Protein AF-A0A938FAM9-F1 (afdb_monomer_lite)

pLDDT: mean 87.37, std 10.63, range [46.25, 96.69]

Sequence (116 aa):
MAIDNATVKKFVVPDRFKPVLGASGFYILMMSVFIYFAPSVFLNIGMFTAVFLSLPLYMIMGLALVFVTVSGEIDLSFPSILALTGLIFSLTLKATDFNFWLAFLASLITGVACGL

Radius of gyration: 23.13 Å; chains: 1; bounding box: 42×60×59 Å

Structure (mmCIF, N/CA/C/O backbone):
data_AF-A0A938FAM9-F1
#
_entry.id   AF-A0A938FAM9-F1
#
loop_
_atom_site.group_PDB
_atom_site.id
_atom_site.type_symbol
_atom_site.label_atom_id
_atom_site.label_alt_id
_atom_site.label_comp_id
_atom_site.label_asym_id
_atom_site.label_entity_id
_atom_site.label_seq_id
_atom_site.pdbx_PDB_ins_code
_atom_site.Cartn_x
_atom_site.Cartn_y
_atom_site.Cartn_z
_atom_site.occupancy
_atom_site.B_iso_or_equiv
_atom_site.auth_seq_id
_atom_site.auth_comp_id
_atom_site.auth_asym_id
_atom_site.auth_atom_id
_atom_site.pdbx_PDB_model_num
ATOM 1 N N . MET A 1 1 ? -19.629 -51.473 -39.680 1.00 46.25 1 MET A N 1
ATOM 2 C CA . MET A 1 1 ? -20.040 -50.495 -38.652 1.00 46.25 1 MET A CA 1
ATOM 3 C C . MET A 1 1 ? -18.912 -49.484 -38.528 1.00 46.25 1 MET A C 1
ATOM 5 O O . MET A 1 1 ? -17.898 -49.796 -37.922 1.00 46.25 1 MET A O 1
ATOM 9 N N . ALA A 1 2 ? -19.006 -48.361 -39.244 1.00 47.62 2 ALA A N 1
ATOM 10 C CA . ALA A 1 2 ? -17.985 -47.317 -39.214 1.00 47.62 2 ALA A CA 1
ATOM 11 C C . ALA A 1 2 ? -18.274 -46.406 -38.016 1.00 47.62 2 ALA A C 1
ATOM 13 O O . ALA A 1 2 ? -19.345 -45.813 -37.932 1.00 47.62 2 ALA A O 1
ATOM 14 N N . ILE A 1 3 ? -17.349 -46.377 -37.064 1.00 56.91 3 ILE A N 1
ATOM 15 C CA . ILE A 1 3 ? -17.363 -45.465 -35.922 1.00 56.91 3 ILE A CA 1
ATOM 16 C C . ILE A 1 3 ? -16.989 -44.077 -36.438 1.00 56.91 3 ILE A C 1
ATOM 18 O O . ILE A 1 3 ? -15.834 -43.822 -36.777 1.00 56.91 3 ILE A O 1
ATOM 22 N N . ASP A 1 4 ? -17.999 -43.219 -36.552 1.00 55.22 4 ASP A N 1
ATOM 23 C CA . ASP A 1 4 ? -17.855 -41.804 -36.871 1.00 55.22 4 ASP A CA 1
ATOM 24 C C . ASP A 1 4 ? -17.081 -41.122 -35.734 1.00 55.22 4 ASP A C 1
ATOM 26 O O . ASP A 1 4 ? -17.547 -41.024 -34.595 1.00 55.22 4 ASP A O 1
ATOM 30 N N . ASN A 1 5 ? -15.839 -40.737 -36.023 1.00 59.06 5 ASN A N 1
ATOM 31 C CA . ASN A 1 5 ? -14.987 -40.013 -35.092 1.00 59.06 5 ASN A CA 1
ATOM 32 C C . ASN A 1 5 ? -15.499 -38.574 -35.029 1.00 59.06 5 ASN A C 1
ATOM 34 O O . ASN A 1 5 ? -15.107 -37.733 -35.837 1.00 59.06 5 ASN A O 1
ATOM 38 N N . ALA A 1 6 ? -16.371 -38.296 -34.058 1.00 61.81 6 ALA A N 1
ATOM 39 C CA . ALA A 1 6 ? -16.824 -36.950 -33.745 1.00 61.81 6 ALA A CA 1
ATOM 40 C C . ALA A 1 6 ? -15.605 -36.063 -33.445 1.00 61.81 6 ALA A C 1
ATOM 42 O O . ALA A 1 6 ? -15.036 -36.084 -32.352 1.00 61.81 6 ALA A O 1
ATOM 43 N N . THR A 1 7 ? -15.169 -35.294 -34.442 1.00 61.34 7 THR A N 1
ATOM 44 C CA . THR A 1 7 ? -14.066 -34.349 -34.312 1.00 61.34 7 THR A CA 1
ATOM 45 C C . THR A 1 7 ? -14.477 -33.278 -33.312 1.00 61.34 7 THR A C 1
ATOM 47 O O . THR A 1 7 ? -15.224 -32.357 -33.648 1.00 61.34 7 THR A O 1
ATOM 50 N N . VAL A 1 8 ? -14.005 -33.398 -32.069 1.00 63.97 8 VAL A N 1
ATOM 51 C CA . VAL A 1 8 ? -14.128 -32.345 -31.059 1.00 63.97 8 VAL A CA 1
ATOM 52 C C . VAL A 1 8 ? -13.469 -31.105 -31.649 1.00 63.97 8 VAL A C 1
ATOM 54 O O . VAL A 1 8 ? -12.247 -31.046 -31.793 1.00 63.97 8 VAL A O 1
ATOM 57 N N . LYS A 1 9 ? -14.286 -30.132 -32.061 1.00 58.06 9 LYS A N 1
ATOM 58 C CA . LYS A 1 9 ? -13.830 -28.879 -32.659 1.00 58.06 9 LYS A CA 1
ATOM 59 C C . LYS A 1 9 ? -13.046 -28.124 -31.589 1.00 58.06 9 LYS A C 1
ATOM 61 O O . LYS A 1 9 ? -13.616 -27.411 -30.769 1.00 58.06 9 LYS A O 1
ATOM 66 N N . LYS A 1 10 ? -11.732 -28.353 -31.545 1.00 64.06 10 LYS A N 1
ATOM 67 C CA . LYS A 1 10 ? -10.824 -27.745 -30.576 1.00 64.06 10 LYS A CA 1
ATOM 68 C C . LYS A 1 10 ? -10.852 -26.245 -30.844 1.00 64.06 10 LYS A C 1
ATOM 70 O O . LYS A 1 10 ? -10.338 -25.787 -31.861 1.00 64.06 10 LYS A O 1
ATOM 75 N N . PHE A 1 11 ? -11.527 -25.490 -29.984 1.00 67.38 11 PHE A N 1
ATOM 76 C CA . PHE A 1 11 ? -11.532 -24.037 -30.055 1.00 67.38 11 PHE A CA 1
ATOM 77 C C . PHE A 1 11 ? -10.115 -23.558 -29.726 1.00 67.38 11 PHE A C 1
ATOM 79 O O . PHE A 1 11 ? -9.712 -23.478 -28.567 1.00 67.38 11 PHE A O 1
ATOM 86 N N . VAL A 1 12 ? -9.306 -23.357 -30.765 1.00 72.88 12 VAL A N 1
ATOM 87 C CA . VAL A 1 12 ? -7.927 -22.897 -30.632 1.00 72.88 12 VAL A CA 1
ATOM 88 C C . VAL A 1 12 ? -7.971 -21.383 -30.494 1.00 72.88 12 VAL A C 1
ATOM 90 O O . VAL A 1 12 ? -8.170 -20.657 -31.466 1.00 72.88 12 VAL A O 1
ATOM 93 N N . VAL A 1 13 ? -7.799 -20.910 -29.262 1.00 74.38 13 VAL A N 1
ATOM 94 C CA . VAL A 1 13 ? -7.581 -19.490 -28.986 1.00 74.38 13 VAL A CA 1
ATOM 95 C C . VAL A 1 13 ? -6.273 -19.067 -29.670 1.00 74.38 13 VAL A C 1
ATOM 97 O O . VAL A 1 13 ? -5.247 -19.713 -29.433 1.00 74.38 13 VAL A O 1
ATOM 100 N N . PRO A 1 14 ? -6.268 -18.004 -30.494 1.00 79.25 14 PRO A N 1
ATOM 101 C CA . PRO A 1 14 ? -5.050 -17.518 -31.136 1.00 79.25 14 PRO A CA 1
ATOM 102 C C . PRO A 1 14 ? -3.999 -17.110 -30.094 1.00 79.25 14 PRO A C 1
ATOM 104 O O . PRO A 1 14 ? -4.349 -16.497 -29.086 1.00 79.25 14 PRO A O 1
ATOM 107 N N . ASP A 1 15 ? -2.713 -17.380 -30.345 1.00 79.38 15 ASP A N 1
ATOM 108 C CA . ASP A 1 15 ? -1.628 -17.165 -29.365 1.00 79.38 15 ASP A CA 1
ATOM 109 C C . ASP A 1 15 ? -1.549 -15.735 -28.817 1.00 79.38 15 ASP A C 1
ATOM 111 O O . ASP A 1 15 ? -1.233 -15.538 -27.650 1.00 79.38 15 ASP A O 1
ATOM 115 N N . ARG A 1 16 ? -1.947 -14.739 -29.616 1.00 80.62 16 ARG A N 1
ATOM 116 C CA . ARG A 1 16 ? -2.029 -13.328 -29.201 1.00 80.62 16 ARG A CA 1
ATOM 117 C C . ARG A 1 16 ? -3.057 -13.056 -28.093 1.00 80.62 16 ARG A C 1
ATOM 119 O O . ARG A 1 16 ? -2.890 -12.118 -27.326 1.00 80.62 16 ARG A O 1
ATOM 126 N N . PHE A 1 17 ? -4.128 -13.849 -28.023 1.00 83.44 17 PHE A N 1
ATOM 127 C CA . PHE A 1 17 ? -5.220 -13.655 -27.063 1.00 83.44 17 PHE A CA 1
ATOM 128 C C . PHE A 1 17 ? -5.064 -14.516 -25.814 1.00 83.44 17 PHE A C 1
ATOM 130 O O . PHE A 1 17 ? -5.693 -14.218 -24.803 1.00 83.44 17 PHE A O 1
ATOM 137 N N . LYS A 1 18 ? -4.213 -15.551 -25.845 1.00 84.69 18 LYS A N 1
ATOM 138 C CA . LYS A 1 18 ? -3.971 -16.421 -24.685 1.00 84.69 18 LYS A CA 1
ATOM 139 C C . LYS A 1 18 ? -3.507 -15.643 -23.441 1.00 84.69 18 LYS A C 1
ATOM 141 O O . LYS A 1 18 ? -4.081 -15.891 -22.383 1.00 84.69 18 LYS A O 1
ATOM 146 N N . PRO A 1 19 ? -2.570 -14.671 -23.528 1.00 86.88 19 PRO A N 1
ATOM 147 C CA . PRO A 1 19 ? -2.155 -13.892 -22.362 1.00 86.88 19 PRO A CA 1
ATOM 148 C C . PRO A 1 19 ? -3.277 -12.995 -21.839 1.00 86.88 19 PRO A C 1
ATOM 150 O O . PRO A 1 19 ? -3.485 -12.907 -20.636 1.00 86.88 19 PRO A O 1
ATOM 153 N N . VAL A 1 20 ? -4.038 -12.368 -22.741 1.00 90.19 20 VAL A N 1
ATOM 154 C CA . VAL A 1 20 ? -5.136 -11.457 -22.382 1.00 90.19 20 VAL A CA 1
ATOM 155 C C . VAL A 1 20 ? -6.274 -12.218 -21.704 1.00 90.19 20 VAL A C 1
ATOM 157 O O . VAL A 1 20 ? -6.781 -11.784 -20.673 1.00 90.19 20 VAL A O 1
ATOM 160 N N . LEU A 1 21 ? -6.656 -13.376 -22.245 1.00 90.62 21 LEU A N 1
ATOM 161 C CA . LEU A 1 21 ? -7.688 -14.238 -21.668 1.00 90.62 21 LEU A CA 1
ATOM 162 C C . LEU A 1 21 ? -7.232 -14.874 -20.352 1.00 90.62 21 LEU A C 1
ATOM 164 O O . LEU A 1 21 ? -8.023 -14.968 -19.420 1.00 90.62 21 LEU A O 1
ATOM 168 N N . GLY A 1 22 ? -5.956 -15.250 -20.244 1.00 91.06 22 GLY A N 1
ATOM 169 C CA . GLY A 1 22 ? -5.378 -15.730 -18.990 1.00 91.06 22 GLY A CA 1
ATOM 170 C C . GLY A 1 22 ? -5.390 -14.655 -17.901 1.00 91.06 22 GLY A C 1
ATOM 171 O O . GLY A 1 22 ? -5.894 -14.89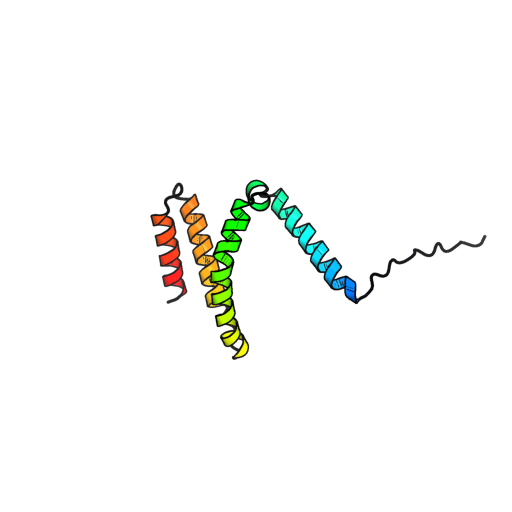3 -16.807 1.00 91.06 22 GLY A O 1
ATOM 172 N N . ALA A 1 23 ? -4.902 -13.452 -18.216 1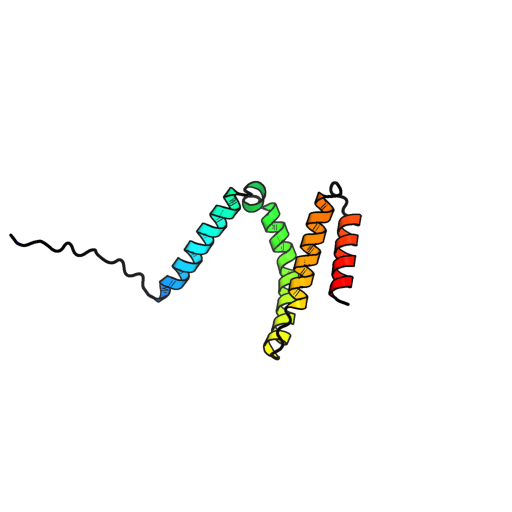.00 93.19 23 ALA A N 1
ATOM 173 C CA . ALA A 1 23 ? -4.853 -12.333 -17.277 1.00 93.19 23 ALA A CA 1
ATOM 174 C C . ALA A 1 23 ? -6.252 -11.856 -16.863 1.00 93.19 23 ALA A C 1
ATOM 176 O O . ALA A 1 23 ? -6.505 -11.651 -15.678 1.00 93.19 23 ALA A O 1
ATOM 177 N N . SER A 1 24 ? -7.180 -11.720 -17.815 1.00 92.94 24 SER A N 1
ATOM 178 C CA . SER A 1 24 ? -8.567 -11.337 -17.515 1.00 92.94 24 SER A CA 1
ATOM 179 C C . SER A 1 24 ? -9.306 -12.414 -16.722 1.00 92.94 24 SER A C 1
ATOM 181 O O . SER A 1 24 ? -9.995 -12.086 -15.760 1.00 92.94 24 SER A O 1
ATOM 183 N N . GLY A 1 25 ? -9.115 -13.695 -17.053 1.00 95.44 25 GLY A N 1
ATOM 184 C CA . GLY A 1 25 ? -9.673 -14.809 -16.286 1.00 95.44 25 GLY A CA 1
ATOM 185 C C . GLY A 1 25 ? -9.164 -14.828 -14.845 1.00 95.44 25 GLY A C 1
ATOM 186 O O . GLY A 1 25 ? -9.959 -14.919 -13.911 1.00 95.44 25 GLY A O 1
ATOM 187 N N . PHE A 1 26 ? -7.852 -14.661 -14.654 1.00 95.19 26 PHE A N 1
ATOM 188 C CA . PHE A 1 26 ? -7.251 -14.543 -13.326 1.00 95.19 26 PHE A CA 1
ATOM 189 C C . PHE A 1 26 ? -7.789 -13.331 -12.556 1.00 95.19 26 PHE A C 1
ATOM 191 O O . PHE A 1 26 ? -8.171 -13.466 -11.395 1.00 95.19 26 PHE A O 1
ATOM 198 N N . TYR A 1 27 ? -7.878 -12.166 -13.204 1.00 93.94 27 TYR A N 1
ATOM 199 C CA . TYR A 1 27 ? -8.425 -10.953 -12.600 1.00 93.94 27 TYR A CA 1
ATOM 200 C C . TYR A 1 27 ? -9.864 -11.154 -12.114 1.00 93.94 27 TYR A C 1
ATOM 202 O O . TYR A 1 27 ? -10.165 -10.839 -10.965 1.00 93.94 27 TYR A O 1
ATOM 210 N N . ILE A 1 28 ? -10.741 -11.717 -12.952 1.00 96.06 28 ILE A N 1
ATOM 211 C CA . ILE A 1 28 ? -12.143 -11.972 -12.591 1.00 96.06 28 ILE A CA 1
ATOM 212 C C . ILE A 1 28 ? -12.222 -12.948 -11.417 1.00 96.06 28 ILE A C 1
ATOM 214 O O . ILE A 1 28 ? -12.981 -12.708 -10.478 1.00 96.06 28 ILE A O 1
ATOM 218 N N . LEU A 1 29 ? -11.430 -14.023 -11.439 1.00 96.19 29 LEU A N 1
ATOM 219 C CA . LEU A 1 29 ? -11.389 -15.007 -10.359 1.00 96.19 29 LEU A CA 1
ATOM 220 C C . LEU A 1 29 ? -10.949 -14.363 -9.038 1.00 96.19 29 LEU A C 1
ATOM 222 O O . LEU A 1 29 ? -11.651 -14.475 -8.035 1.00 96.19 29 LEU A O 1
ATOM 226 N N . MET A 1 30 ? -9.829 -13.641 -9.050 1.00 95.44 30 MET A N 1
ATOM 227 C CA . MET A 1 30 ? -9.297 -12.968 -7.867 1.00 95.44 30 MET A CA 1
ATOM 228 C C . MET A 1 30 ? -10.285 -11.926 -7.323 1.00 95.44 30 MET A C 1
ATOM 230 O O . MET A 1 30 ? -10.569 -11.905 -6.126 1.00 95.44 30 MET A O 1
ATOM 234 N N . MET A 1 31 ? -10.866 -11.105 -8.203 1.00 93.25 31 MET A N 1
ATOM 235 C CA . MET A 1 31 ? -11.842 -10.087 -7.819 1.00 93.25 31 MET A CA 1
ATOM 236 C C . MET A 1 31 ? -13.106 -10.712 -7.219 1.00 93.25 31 MET A C 1
ATOM 238 O O . MET A 1 31 ? -13.608 -10.233 -6.206 1.00 93.25 31 MET A O 1
ATOM 242 N N . SER A 1 32 ? -13.589 -11.819 -7.789 1.00 95.38 32 SER A N 1
ATOM 243 C CA . SER A 1 32 ? -14.759 -12.541 -7.272 1.00 95.38 32 SER A CA 1
ATOM 244 C C . SER A 1 32 ? -14.518 -13.067 -5.857 1.00 95.38 32 SER A C 1
ATOM 246 O O . SER A 1 32 ? -15.373 -12.910 -4.987 1.00 95.38 32 SER A O 1
ATOM 248 N N . VAL A 1 33 ? -13.335 -13.638 -5.602 1.00 96.25 33 VAL A N 1
ATOM 249 C CA . VAL A 1 33 ? -12.940 -14.114 -4.268 1.00 96.25 33 VAL A CA 1
ATOM 250 C C . VAL A 1 33 ? -12.912 -12.957 -3.266 1.00 96.25 33 VAL A C 1
ATOM 252 O O . VAL A 1 33 ? -13.481 -13.062 -2.182 1.00 96.25 33 VAL A O 1
ATOM 255 N N . PHE A 1 34 ? -12.307 -11.826 -3.621 1.00 92.94 34 PHE A N 1
ATOM 256 C CA . PHE A 1 34 ? -12.217 -10.670 -2.728 1.00 92.94 34 PHE A CA 1
ATOM 257 C C . PHE A 1 34 ? -13.563 -9.997 -2.449 1.00 92.94 34 PHE A C 1
ATOM 259 O O . PHE A 1 34 ? -13.843 -9.662 -1.296 1.00 92.94 34 PHE A O 1
ATOM 266 N N . ILE A 1 35 ? -14.425 -9.862 -3.460 1.00 95.25 35 ILE A N 1
ATOM 267 C CA . ILE A 1 35 ? -15.792 -9.356 -3.278 1.00 95.25 35 ILE A CA 1
ATOM 268 C C . ILE A 1 35 ? -16.585 -10.282 -2.350 1.00 95.25 35 ILE A C 1
ATOM 270 O O . ILE A 1 35 ? -17.327 -9.788 -1.505 1.00 95.25 35 ILE A O 1
ATOM 274 N N . TYR A 1 36 ? -16.410 -11.602 -2.461 1.00 96.06 36 TYR A N 1
ATOM 275 C CA . TYR A 1 36 ? -17.090 -12.559 -1.589 1.00 96.06 36 TYR A CA 1
ATOM 276 C C . TYR A 1 36 ? -16.685 -12.402 -0.114 1.00 96.06 36 TYR A C 1
ATOM 278 O O . TYR A 1 36 ? -17.549 -12.378 0.759 1.00 96.06 36 TYR A O 1
ATOM 286 N N . PHE A 1 37 ? -15.388 -12.253 0.179 1.00 94.88 37 PHE A N 1
ATOM 287 C CA . PHE A 1 37 ? -14.904 -12.120 1.560 1.00 94.88 37 PHE A CA 1
ATOM 288 C C . PHE A 1 37 ? -15.102 -10.720 2.164 1.00 94.88 37 PHE A C 1
ATOM 290 O O . PHE A 1 37 ? -15.264 -10.603 3.378 1.00 94.88 37 PHE A O 1
ATOM 297 N N . ALA A 1 38 ? -15.081 -9.656 1.355 1.00 91.75 38 ALA A N 1
ATOM 298 C CA . ALA A 1 38 ? -15.165 -8.274 1.836 1.00 91.75 38 ALA A CA 1
ATOM 299 C C . ALA A 1 38 ? -15.996 -7.369 0.899 1.00 91.75 38 ALA A C 1
ATOM 301 O O . ALA A 1 38 ? -15.470 -6.406 0.325 1.00 91.75 38 ALA A O 1
ATOM 302 N N . PRO A 1 39 ? -17.313 -7.612 0.761 1.00 91.38 39 PRO A N 1
ATOM 303 C CA . PRO A 1 39 ? -18.151 -6.894 -0.202 1.00 91.38 39 PRO A CA 1
ATOM 304 C C . PRO A 1 39 ? -18.249 -5.397 0.107 1.00 91.38 39 PRO A C 1
ATOM 306 O O . PRO A 1 39 ? -18.225 -4.572 -0.802 1.00 91.38 39 PRO A O 1
ATOM 309 N N . SER A 1 40 ? -18.292 -5.025 1.389 1.00 90.12 40 SER A N 1
ATOM 310 C CA . SER A 1 40 ? -18.362 -3.625 1.828 1.00 90.12 40 SER A CA 1
ATOM 311 C C . SER A 1 40 ? -17.105 -2.814 1.507 1.00 90.12 40 SER A C 1
ATOM 313 O O . SER A 1 40 ? -17.165 -1.588 1.525 1.00 90.12 40 SER A O 1
ATOM 315 N N . VAL A 1 41 ? -15.982 -3.474 1.210 1.00 89.56 41 VAL A N 1
ATOM 316 C CA . VAL A 1 41 ? -14.727 -2.827 0.816 1.00 89.56 41 VAL A CA 1
ATOM 317 C C . VAL A 1 41 ? -14.644 -2.728 -0.704 1.00 89.56 41 VAL A C 1
ATOM 319 O O . VAL A 1 41 ? -14.478 -1.635 -1.237 1.00 89.56 41 VAL A O 1
ATOM 322 N N . PHE A 1 42 ? -14.813 -3.851 -1.408 1.00 89.19 42 PHE A N 1
ATOM 323 C CA . PHE A 1 42 ? -14.606 -3.930 -2.859 1.00 89.19 42 PHE A CA 1
ATOM 324 C C . PHE A 1 42 ? -15.778 -3.420 -3.706 1.00 89.19 42 PHE A C 1
ATOM 326 O O . PHE A 1 42 ? -15.593 -3.182 -4.895 1.00 89.19 42 PHE A O 1
ATOM 333 N N . LEU A 1 43 ? -16.972 -3.228 -3.135 1.00 91.00 43 LEU A N 1
ATOM 334 C CA . LEU A 1 43 ? -18.106 -2.594 -3.828 1.00 91.00 43 LEU A CA 1
ATOM 335 C C . LEU A 1 43 ? -18.291 -1.119 -3.443 1.00 91.00 43 LEU A C 1
ATOM 337 O O . LEU A 1 43 ? -19.185 -0.452 -3.962 1.00 91.00 43 LEU A O 1
ATOM 341 N N . ASN A 1 44 ? -17.464 -0.588 -2.539 1.00 92.75 44 ASN A N 1
ATOM 342 C CA . ASN A 1 44 ? -17.583 0.784 -2.067 1.00 92.75 44 ASN A CA 1
ATOM 343 C C . ASN A 1 44 ? -16.708 1.734 -2.895 1.00 92.75 44 ASN A C 1
ATOM 345 O O . ASN A 1 44 ? -15.482 1.652 -2.879 1.00 92.75 44 ASN A O 1
ATOM 349 N N . ILE A 1 45 ? -17.346 2.683 -3.581 1.00 90.75 45 ILE A N 1
ATOM 350 C CA . ILE A 1 45 ? -16.667 3.689 -4.416 1.00 90.75 45 ILE A CA 1
ATOM 351 C C . ILE A 1 45 ? -15.676 4.536 -3.606 1.00 90.75 45 ILE A C 1
ATOM 353 O O . ILE A 1 45 ? -14.593 4.839 -4.099 1.00 90.75 45 ILE A O 1
ATOM 357 N N . GLY A 1 46 ? -15.999 4.862 -2.352 1.00 92.12 46 GLY A N 1
ATOM 358 C CA . GLY A 1 46 ? -15.126 5.641 -1.475 1.00 92.12 46 GLY A CA 1
ATOM 359 C C . GLY A 1 46 ? -13.788 4.955 -1.201 1.00 92.12 46 GLY A C 1
ATOM 360 O O . GLY A 1 46 ? -12.763 5.632 -1.142 1.00 92.12 46 GLY A O 1
ATOM 361 N N . MET A 1 47 ? -13.766 3.619 -1.125 1.00 89.88 47 MET A N 1
ATOM 362 C CA . MET A 1 47 ? -12.518 2.860 -0.989 1.00 89.88 47 MET A CA 1
ATOM 363 C C . MET A 1 47 ? -11.637 3.007 -2.230 1.00 89.88 47 MET A C 1
ATOM 365 O O . MET A 1 47 ? -10.443 3.270 -2.102 1.00 89.88 47 MET A O 1
ATOM 369 N N . PHE A 1 48 ? -12.218 2.915 -3.429 1.00 90.50 48 PHE A N 1
ATOM 370 C CA . PHE A 1 48 ? -11.466 3.147 -4.662 1.00 90.50 48 PHE A CA 1
ATOM 371 C C . PHE A 1 48 ? -10.949 4.580 -4.738 1.00 90.50 48 PHE A C 1
ATOM 373 O O . PHE A 1 48 ? -9.781 4.772 -5.052 1.00 90.50 48 PHE A O 1
ATOM 380 N N . THR A 1 49 ? -11.760 5.585 -4.397 1.00 91.81 49 THR A N 1
ATOM 381 C CA . THR A 1 49 ? -11.312 6.985 -4.373 1.00 91.81 49 THR A CA 1
ATOM 382 C C . THR A 1 49 ? -10.141 7.191 -3.414 1.00 91.81 49 THR A C 1
ATOM 384 O O . THR A 1 49 ? -9.154 7.813 -3.798 1.00 91.81 49 THR A O 1
ATOM 387 N N . ALA A 1 50 ? -10.207 6.638 -2.199 1.00 89.19 50 ALA A N 1
ATOM 388 C CA . ALA A 1 50 ? -9.120 6.734 -1.227 1.00 89.19 50 ALA A CA 1
ATOM 389 C C . ALA A 1 50 ? -7.823 6.086 -1.743 1.00 89.19 50 ALA A C 1
ATOM 391 O O . ALA A 1 50 ? -6.746 6.666 -1.604 1.00 89.19 50 ALA A O 1
ATOM 392 N N . VAL A 1 51 ? -7.927 4.920 -2.390 1.00 88.25 51 VAL A N 1
ATOM 393 C CA . VAL A 1 51 ? -6.783 4.237 -3.011 1.00 88.25 51 VAL A CA 1
ATOM 394 C C . VAL A 1 51 ? -6.229 5.046 -4.185 1.00 88.25 51 VAL A C 1
ATOM 396 O O . VAL A 1 51 ? -5.031 5.297 -4.244 1.00 88.25 51 VAL A O 1
ATOM 399 N N . PHE A 1 52 ? -7.070 5.520 -5.105 1.00 89.62 52 PHE A N 1
ATOM 400 C CA . PHE A 1 52 ? -6.616 6.324 -6.244 1.00 89.62 52 PHE A CA 1
ATOM 401 C C . PHE A 1 52 ? -5.996 7.661 -5.828 1.00 89.62 52 PHE A C 1
ATOM 403 O O . PHE A 1 52 ? -5.158 8.180 -6.560 1.00 89.62 52 PHE A O 1
ATOM 410 N N . LEU A 1 53 ? -6.358 8.200 -4.663 1.00 92.69 53 LEU A N 1
ATOM 411 C CA . LEU A 1 53 ? -5.731 9.398 -4.109 1.00 92.69 53 LEU A CA 1
ATOM 412 C C . LEU A 1 53 ? -4.330 9.116 -3.537 1.00 92.69 53 LEU A C 1
ATOM 414 O O . LEU A 1 53 ? -3.452 9.970 -3.635 1.00 92.69 53 LEU A O 1
ATOM 418 N N . SER A 1 54 ? -4.102 7.934 -2.955 1.00 88.12 54 SER A N 1
ATOM 419 C CA . SER A 1 54 ? -2.803 7.558 -2.378 1.00 88.12 54 SER A CA 1
ATOM 420 C C . SER A 1 54 ? -1.829 6.963 -3.401 1.00 88.12 54 SER A C 1
ATOM 422 O O . SER A 1 54 ? -0.620 7.157 -3.276 1.00 88.12 54 SER A O 1
ATOM 424 N N . LEU A 1 55 ? -2.329 6.308 -4.455 1.00 89.69 55 LEU A N 1
ATOM 425 C CA . LEU A 1 55 ? -1.512 5.695 -5.511 1.00 89.69 55 LEU A CA 1
ATOM 426 C C . LEU A 1 55 ? -0.480 6.641 -6.158 1.00 89.69 55 LEU A C 1
ATOM 428 O O . LEU A 1 55 ? 0.650 6.196 -6.356 1.00 89.69 55 LEU A O 1
ATOM 432 N N . PRO A 1 56 ? -0.782 7.918 -6.471 1.00 90.38 56 PRO A N 1
ATOM 433 C CA . PRO A 1 56 ? 0.202 8.850 -7.017 1.00 90.38 56 PRO A CA 1
ATOM 434 C C . PRO A 1 56 ? 1.460 9.001 -6.160 1.00 90.38 56 PRO A C 1
ATOM 436 O O . PRO A 1 56 ? 2.560 9.033 -6.708 1.00 90.38 56 PRO A O 1
ATOM 439 N N . LEU A 1 57 ? 1.322 9.022 -4.830 1.00 86.62 57 LEU A N 1
ATOM 440 C CA . LEU A 1 57 ? 2.469 9.089 -3.920 1.00 86.62 57 LEU A CA 1
ATOM 441 C C . LEU A 1 57 ? 3.348 7.837 -4.056 1.00 86.62 57 LEU A C 1
ATOM 443 O O . LEU A 1 57 ? 4.567 7.946 -4.184 1.00 86.62 57 LEU A O 1
ATOM 447 N N . TYR A 1 58 ? 2.732 6.655 -4.121 1.00 85.50 58 TYR A N 1
ATOM 448 C CA . TYR A 1 58 ? 3.454 5.394 -4.307 1.00 85.50 58 TYR A CA 1
ATOM 449 C C . TYR A 1 58 ? 4.070 5.258 -5.704 1.00 85.50 58 TYR A C 1
ATOM 451 O O . TYR A 1 58 ? 5.137 4.665 -5.842 1.00 85.50 58 TYR A O 1
ATOM 459 N N . MET A 1 59 ? 3.453 5.834 -6.740 1.00 87.38 59 MET A N 1
ATOM 460 C CA . MET A 1 59 ? 4.020 5.854 -8.093 1.00 87.38 59 MET A CA 1
ATOM 461 C C . MET A 1 59 ? 5.291 6.704 -8.166 1.00 87.38 59 MET A C 1
ATOM 463 O O . MET A 1 59 ? 6.262 6.279 -8.785 1.00 87.38 59 MET A O 1
ATOM 467 N N . ILE A 1 60 ? 5.321 7.864 -7.500 1.00 89.44 60 ILE A N 1
ATOM 468 C CA . ILE A 1 60 ? 6.527 8.705 -7.419 1.00 89.44 60 ILE A CA 1
ATOM 469 C C . ILE A 1 60 ? 7.659 7.949 -6.711 1.00 89.44 60 ILE A C 1
ATOM 471 O O . ILE A 1 60 ? 8.789 7.928 -7.195 1.00 89.44 60 ILE A O 1
ATOM 475 N N . MET A 1 61 ? 7.346 7.270 -5.604 1.00 85.88 61 MET A N 1
ATOM 476 C CA . MET A 1 61 ? 8.294 6.399 -4.901 1.00 85.88 61 MET A CA 1
ATOM 477 C C . MET A 1 61 ? 8.794 5.248 -5.790 1.00 85.88 61 MET A C 1
ATOM 479 O O . MET A 1 61 ? 9.993 4.989 -5.852 1.00 85.88 61 MET A O 1
ATOM 483 N N . GLY A 1 62 ? 7.897 4.586 -6.524 1.00 86.50 62 GLY A N 1
ATOM 484 C CA . GLY A 1 62 ? 8.247 3.508 -7.448 1.00 86.50 62 GLY A CA 1
ATOM 485 C C . GLY A 1 62 ? 9.149 3.965 -8.596 1.00 86.50 62 GLY A C 1
ATOM 486 O O . GLY A 1 62 ? 10.071 3.244 -8.961 1.00 86.50 62 GLY A O 1
ATOM 487 N N . LEU A 1 63 ? 8.944 5.178 -9.125 1.00 89.69 63 LEU A N 1
ATOM 488 C CA . LEU A 1 63 ? 9.820 5.765 -10.146 1.00 89.69 63 LEU A CA 1
ATOM 489 C C . LEU A 1 63 ? 11.261 5.919 -9.646 1.00 89.69 63 LEU A C 1
ATOM 491 O O . LEU A 1 63 ? 12.192 5.645 -10.400 1.00 89.69 63 LEU A O 1
ATOM 495 N N . ALA A 1 64 ? 11.457 6.299 -8.381 1.00 85.56 64 ALA A N 1
ATOM 496 C CA . ALA A 1 64 ? 12.792 6.365 -7.790 1.00 85.56 64 ALA A CA 1
ATOM 497 C C . ALA A 1 64 ? 13.458 4.975 -7.719 1.00 85.56 64 ALA A C 1
ATOM 499 O O . ALA A 1 64 ? 14.634 4.841 -8.058 1.00 85.56 64 ALA A O 1
ATOM 500 N N . LEU A 1 65 ? 12.696 3.928 -7.374 1.00 86.44 65 LEU A N 1
ATOM 501 C CA . LEU A 1 65 ? 13.194 2.546 -7.316 1.00 86.44 65 LEU A CA 1
ATOM 502 C C . LEU A 1 65 ? 13.617 1.984 -8.679 1.00 86.44 65 LEU A C 1
ATOM 504 O O . LEU A 1 65 ? 14.445 1.074 -8.728 1.00 86.44 65 LEU A O 1
ATOM 508 N N . VAL A 1 66 ? 13.091 2.512 -9.791 1.00 88.19 66 VAL A N 1
ATOM 509 C CA . VAL A 1 66 ? 13.515 2.086 -11.135 1.00 88.19 66 VAL A CA 1
ATOM 510 C C . VAL A 1 66 ? 15.003 2.362 -11.340 1.00 88.19 66 VAL A C 1
ATOM 512 O O . VAL A 1 66 ? 15.699 1.499 -11.862 1.00 88.19 66 VAL A O 1
ATOM 515 N N . PHE A 1 67 ? 15.515 3.514 -10.897 1.00 86.06 67 PHE A N 1
ATOM 516 C CA . PHE A 1 67 ? 16.938 3.839 -11.044 1.00 86.06 67 PHE A CA 1
ATOM 517 C C . PHE A 1 67 ? 17.835 2.893 -10.243 1.00 86.06 67 PHE A C 1
ATOM 519 O O . PHE A 1 67 ? 18.859 2.459 -10.763 1.00 86.06 67 PHE A O 1
ATOM 526 N N . VAL A 1 68 ? 17.410 2.529 -9.030 1.00 86.31 68 VAL A N 1
ATOM 527 C CA . VAL A 1 68 ? 18.105 1.552 -8.175 1.00 86.31 68 VAL A CA 1
ATOM 528 C C . VAL A 1 68 ? 18.083 0.165 -8.824 1.00 86.31 68 VAL A C 1
ATOM 530 O O . VAL A 1 68 ? 19.109 -0.483 -8.982 1.00 86.31 68 VAL A O 1
ATOM 533 N N . THR A 1 69 ? 16.928 -0.256 -9.340 1.00 86.81 69 THR A N 1
ATOM 534 C CA . THR A 1 69 ? 16.804 -1.558 -10.014 1.00 86.81 69 THR A CA 1
ATOM 535 C C . THR A 1 69 ? 17.649 -1.621 -11.293 1.00 86.81 69 THR A C 1
ATOM 537 O O . THR A 1 69 ? 18.259 -2.646 -11.595 1.00 86.81 69 THR A O 1
ATOM 540 N N . VAL A 1 70 ? 17.719 -0.521 -12.051 1.00 88.12 70 VAL A N 1
ATOM 541 C CA . VAL A 1 70 ? 18.517 -0.421 -13.284 1.00 88.12 70 VAL A CA 1
ATOM 542 C C . VAL A 1 70 ? 20.021 -0.359 -12.997 1.00 88.12 70 VAL A C 1
ATOM 544 O O . VAL A 1 70 ? 20.794 -0.846 -13.821 1.00 88.12 70 VAL A O 1
ATOM 547 N N . SER A 1 71 ? 20.460 0.155 -11.841 1.00 87.19 71 SER A N 1
ATOM 548 C CA . SER A 1 71 ? 21.874 0.089 -11.431 1.00 87.19 71 SER A CA 1
ATOM 549 C C . SER A 1 71 ? 22.334 -1.328 -11.059 1.00 87.19 71 SER A C 1
ATOM 551 O O . SER A 1 71 ? 23.515 -1.533 -10.786 1.00 87.19 71 SER A O 1
ATOM 553 N N . GLY A 1 72 ? 21.436 -2.319 -11.106 1.00 86.25 72 GLY A N 1
ATOM 554 C CA . GLY A 1 72 ? 21.709 -3.708 -10.736 1.00 86.25 72 GLY A CA 1
ATOM 555 C C . GLY A 1 72 ? 21.519 -3.983 -9.245 1.00 86.25 72 GLY A C 1
ATOM 556 O O . GLY A 1 72 ? 21.764 -5.103 -8.799 1.00 86.25 72 GLY A O 1
ATOM 557 N N . GLU A 1 73 ? 21.057 -2.992 -8.481 1.00 86.62 73 GLU A N 1
ATOM 558 C CA . GLU A 1 73 ? 20.747 -3.127 -7.063 1.00 86.62 73 GLU A CA 1
ATOM 559 C C . GLU A 1 73 ? 19.252 -3.420 -6.888 1.00 86.62 73 GLU A C 1
ATOM 561 O O . GLU A 1 73 ? 18.386 -2.682 -7.348 1.00 86.62 73 GLU A O 1
ATOM 566 N N . ILE A 1 74 ? 18.908 -4.520 -6.221 1.00 82.44 74 ILE A N 1
ATOM 567 C CA . ILE A 1 74 ? 17.507 -4.837 -5.920 1.00 82.44 74 ILE A CA 1
ATOM 568 C C . ILE A 1 74 ? 17.204 -4.334 -4.507 1.00 82.44 74 ILE A C 1
ATOM 570 O O . ILE A 1 74 ? 17.428 -5.047 -3.529 1.00 82.44 74 ILE A O 1
ATOM 574 N N . ASP A 1 75 ? 16.682 -3.111 -4.392 1.00 83.81 75 ASP A N 1
ATOM 575 C CA . ASP A 1 75 ? 16.199 -2.586 -3.111 1.00 83.81 75 ASP A CA 1
ATOM 576 C C . ASP A 1 75 ? 14.765 -3.063 -2.825 1.00 83.81 75 ASP A C 1
ATOM 578 O O . ASP A 1 75 ? 13.764 -2.448 -3.201 1.00 83.81 75 ASP A O 1
ATOM 582 N N . LEU A 1 76 ? 14.676 -4.208 -2.146 1.00 83.31 76 LEU A N 1
ATOM 583 C CA . LEU A 1 76 ? 13.429 -4.750 -1.595 1.00 83.31 76 LEU A CA 1
ATOM 584 C C . LEU A 1 76 ? 13.093 -4.176 -0.209 1.00 83.31 76 LEU A C 1
ATOM 586 O O . LEU A 1 76 ? 11.981 -4.377 0.289 1.00 83.31 76 LEU A O 1
ATOM 590 N N . SER A 1 77 ? 14.027 -3.470 0.432 1.00 86.69 77 SER A N 1
ATOM 591 C CA . SER A 1 77 ? 13.856 -2.974 1.798 1.00 86.69 77 SER A CA 1
ATOM 592 C C . SER A 1 77 ? 12.851 -1.823 1.836 1.00 86.69 77 SER A C 1
ATOM 594 O O . SER A 1 77 ? 11.901 -1.843 2.614 1.00 86.69 77 SER A O 1
ATOM 596 N N . PHE A 1 78 ? 12.949 -0.887 0.898 1.00 84.31 78 PHE A N 1
ATOM 597 C CA . PHE A 1 78 ? 12.087 0.285 0.857 1.00 84.31 78 PHE A CA 1
ATOM 598 C C . PHE A 1 78 ? 10.581 -0.023 0.688 1.00 84.31 78 PHE A C 1
ATOM 600 O O . PHE A 1 78 ? 9.785 0.409 1.532 1.00 84.31 78 PHE A O 1
ATOM 607 N N . PRO A 1 79 ? 10.134 -0.800 -0.325 1.00 86.12 79 PRO A N 1
ATOM 608 C CA . PRO A 1 79 ? 8.717 -1.147 -0.449 1.00 86.12 79 PRO A CA 1
ATOM 609 C C . PRO A 1 79 ? 8.222 -2.056 0.688 1.00 86.12 79 PRO A C 1
ATOM 611 O O . PRO A 1 79 ? 7.044 -1.994 1.047 1.00 86.12 79 PRO A O 1
ATOM 614 N N . SER A 1 80 ? 9.097 -2.878 1.282 1.00 90.06 80 SER A N 1
ATOM 615 C CA . SER A 1 80 ? 8.703 -3.766 2.382 1.00 90.06 80 SER A CA 1
ATOM 616 C C . SER A 1 80 ? 8.472 -3.010 3.696 1.00 90.06 80 SER A C 1
ATOM 618 O O . SER A 1 80 ? 7.476 -3.278 4.370 1.00 90.06 80 SER A O 1
ATOM 620 N N . ILE A 1 81 ? 9.296 -2.005 4.022 1.00 93.06 81 ILE A N 1
ATOM 621 C CA . ILE A 1 81 ? 9.099 -1.140 5.199 1.00 93.06 81 ILE A CA 1
ATOM 622 C C . ILE A 1 81 ? 7.804 -0.330 5.066 1.00 93.06 81 ILE A C 1
ATOM 624 O O . ILE A 1 81 ? 7.028 -0.238 6.022 1.00 93.06 81 ILE A O 1
ATOM 628 N N . LEU A 1 82 ? 7.508 0.213 3.880 1.00 90.00 82 LEU A N 1
ATOM 629 C CA . LEU A 1 82 ? 6.246 0.923 3.644 1.00 90.00 82 LEU A CA 1
ATOM 630 C C . LEU A 1 82 ? 5.027 0.007 3.866 1.00 90.00 82 LEU A C 1
ATOM 632 O O . LEU A 1 82 ? 4.077 0.386 4.553 1.00 90.00 82 LEU A O 1
ATOM 636 N N . ALA A 1 83 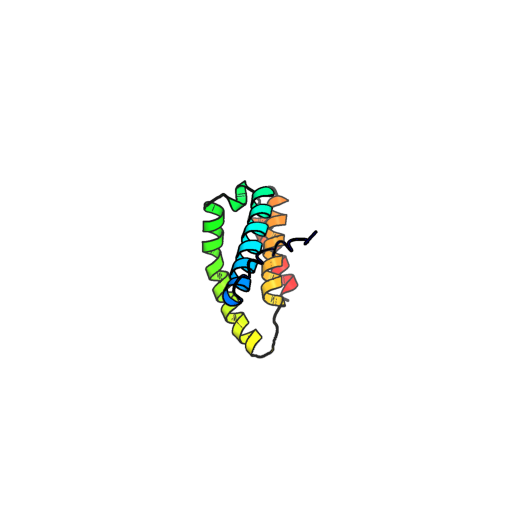? 5.056 -1.216 3.330 1.00 90.56 83 ALA A N 1
ATOM 637 C CA . ALA A 1 83 ? 3.969 -2.173 3.528 1.00 90.56 83 ALA A CA 1
ATOM 638 C C . ALA A 1 83 ? 3.811 -2.569 5.008 1.00 90.56 83 ALA A C 1
ATOM 640 O O . ALA A 1 83 ? 2.691 -2.617 5.524 1.00 90.56 83 ALA A O 1
ATOM 641 N N . LEU A 1 84 ? 4.925 -2.806 5.708 1.00 94.81 84 LEU A N 1
ATOM 642 C CA . LEU A 1 84 ? 4.930 -3.184 7.120 1.00 94.81 84 LEU A CA 1
ATOM 643 C C . LEU A 1 84 ? 4.386 -2.066 8.018 1.00 94.81 84 LEU A C 1
ATOM 645 O O . LEU A 1 84 ? 3.552 -2.320 8.883 1.00 94.81 84 LEU A O 1
ATOM 649 N N . THR A 1 85 ? 4.810 -0.823 7.803 1.00 94.69 85 THR A N 1
ATOM 650 C CA . THR A 1 85 ? 4.329 0.326 8.589 1.00 94.69 85 THR A CA 1
ATOM 651 C C . THR A 1 85 ? 2.831 0.564 8.396 1.00 94.69 85 THR A C 1
ATOM 653 O O . THR A 1 85 ? 2.122 0.789 9.379 1.00 94.69 85 THR A O 1
ATOM 656 N N . GLY A 1 86 ? 2.317 0.413 7.170 1.00 92.56 86 GLY A N 1
ATOM 657 C CA . GLY A 1 86 ? 0.878 0.451 6.888 1.00 92.56 86 GLY A CA 1
ATOM 658 C C . GLY A 1 86 ? 0.094 -0.679 7.568 1.00 92.56 86 GLY A C 1
ATOM 659 O O . GLY A 1 86 ? -0.991 -0.445 8.110 1.00 92.56 86 GLY A O 1
ATOM 660 N N . LEU A 1 87 ? 0.657 -1.892 7.609 1.00 94.69 87 LEU A N 1
ATOM 661 C CA . LEU A 1 87 ? 0.080 -3.019 8.346 1.00 94.69 87 LEU A CA 1
ATOM 662 C C . LEU A 1 87 ? 0.004 -2.715 9.848 1.00 94.69 87 LEU A C 1
ATOM 664 O O . LEU A 1 87 ? -1.063 -2.862 10.445 1.00 94.69 87 LEU A O 1
ATOM 668 N N . ILE A 1 88 ? 1.103 -2.256 10.455 1.00 96.19 88 ILE A N 1
ATOM 669 C CA . ILE A 1 88 ? 1.143 -1.909 11.883 1.00 96.19 88 ILE A CA 1
ATOM 670 C C . ILE A 1 88 ? 0.158 -0.789 12.205 1.00 96.19 88 ILE A C 1
ATOM 672 O O . ILE A 1 88 ? -0.550 -0.882 13.210 1.00 96.19 88 ILE A O 1
ATOM 676 N N . PHE A 1 89 ? 0.047 0.226 11.344 1.00 95.19 89 PHE A N 1
ATOM 677 C CA . PHE A 1 89 ? -0.960 1.272 11.489 1.00 95.19 89 PHE A CA 1
ATOM 678 C C . PHE A 1 89 ? -2.373 0.675 11.528 1.00 95.19 89 PHE A C 1
ATOM 680 O O . PHE A 1 89 ? -3.124 0.931 12.466 1.00 95.19 89 PHE A O 1
ATOM 687 N N . SER A 1 90 ? -2.725 -0.171 10.553 1.00 93.19 90 SER A N 1
ATOM 688 C CA . SER A 1 90 ? -4.054 -0.791 10.470 1.00 93.19 90 SER A CA 1
ATOM 689 C C . SER A 1 90 ? -4.373 -1.671 11.683 1.00 93.19 90 SER A C 1
ATOM 691 O O . SER A 1 90 ? -5.466 -1.574 12.248 1.00 93.19 90 SER A O 1
ATOM 693 N N . LEU A 1 91 ? -3.413 -2.492 12.119 1.00 95.19 91 LEU A N 1
ATOM 694 C CA . LEU A 1 91 ? -3.568 -3.372 13.277 1.00 95.19 91 LEU A CA 1
ATOM 695 C C . LEU A 1 91 ? -3.725 -2.576 14.575 1.00 95.19 91 LEU A C 1
ATOM 697 O O . LEU A 1 91 ? -4.643 -2.843 15.347 1.00 95.19 91 LEU A O 1
ATOM 701 N N . THR A 1 92 ? -2.880 -1.566 14.788 1.00 95.06 92 THR A N 1
ATOM 702 C CA . THR A 1 92 ? -2.908 -0.736 16.002 1.00 95.06 92 THR A CA 1
ATOM 703 C C . THR A 1 92 ? -4.174 0.111 16.063 1.00 95.06 92 THR A C 1
ATOM 705 O O . THR A 1 92 ? -4.779 0.241 17.127 1.00 95.06 92 THR A O 1
ATOM 708 N N . LEU A 1 93 ? -4.621 0.640 14.920 1.00 95.69 93 LEU A N 1
ATOM 709 C CA . LEU A 1 93 ? -5.848 1.425 14.832 1.00 95.69 93 LEU A CA 1
ATOM 710 C C . LEU A 1 93 ? -7.072 0.584 15.211 1.00 95.69 93 LEU A C 1
ATOM 712 O O . LEU A 1 93 ? -7.915 1.049 15.973 1.00 95.69 93 LEU A O 1
ATOM 716 N N . LYS A 1 94 ? -7.146 -0.668 14.740 1.00 93.19 94 LYS A N 1
ATOM 717 C CA . LYS A 1 94 ? -8.204 -1.604 15.147 1.00 93.19 94 LYS A CA 1
ATOM 718 C C . LYS A 1 94 ? -8.097 -2.026 16.612 1.00 93.19 94 LYS A C 1
ATOM 720 O O . LYS A 1 94 ? -9.123 -2.188 17.256 1.00 93.19 94 LYS A O 1
ATOM 725 N N . ALA A 1 95 ? -6.882 -2.230 17.117 1.00 93.38 95 ALA A N 1
ATOM 726 C CA . ALA A 1 95 ? -6.653 -2.692 18.485 1.00 93.38 95 ALA A CA 1
ATOM 727 C C . ALA A 1 95 ? -6.905 -1.610 19.551 1.00 93.38 95 ALA A C 1
ATOM 729 O O . ALA A 1 95 ? -7.138 -1.948 20.706 1.00 93.38 95 ALA A O 1
ATOM 730 N N . THR A 1 96 ? -6.858 -0.328 19.173 1.00 91.81 96 THR A N 1
ATOM 731 C CA . THR A 1 96 ? -6.955 0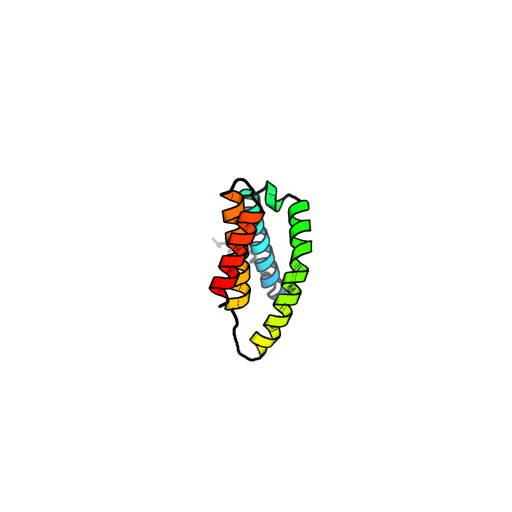.818 20.099 1.00 91.81 96 THR A CA 1
ATOM 732 C C . THR A 1 96 ? -8.243 1.626 19.896 1.00 91.81 96 THR A C 1
ATOM 734 O O . THR A 1 96 ? -8.221 2.852 19.992 1.00 91.81 96 THR A O 1
ATOM 737 N N . ASP A 1 97 ? -9.348 0.975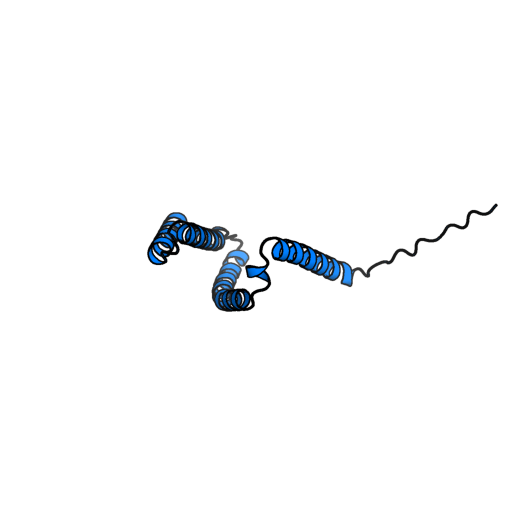 19.522 1.00 90.50 97 ASP A N 1
ATOM 738 C CA . ASP A 1 97 ? -10.651 1.628 19.303 1.00 90.50 97 ASP A CA 1
ATOM 739 C C . ASP A 1 97 ? -10.577 2.871 18.391 1.00 90.50 97 ASP A C 1
ATOM 741 O O . ASP A 1 97 ? -11.160 3.918 18.667 1.00 90.50 97 ASP A O 1
ATOM 745 N N . PHE A 1 98 ? -9.834 2.767 17.284 1.00 89.00 98 PHE A N 1
ATOM 746 C CA . PHE A 1 98 ? -9.629 3.838 16.302 1.00 89.00 98 PHE A CA 1
ATOM 747 C C . PHE A 1 98 ? -8.872 5.076 16.816 1.00 89.00 98 PHE A C 1
ATOM 749 O O . PHE A 1 98 ? -8.982 6.162 16.241 1.00 89.00 98 PHE A O 1
ATOM 756 N N . ASN A 1 99 ? -8.024 4.925 17.837 1.00 92.94 99 ASN A N 1
ATOM 757 C CA . ASN A 1 99 ? -7.111 5.989 18.254 1.00 92.94 99 ASN A CA 1
ATOM 758 C C . ASN A 1 99 ? -5.997 6.229 17.215 1.00 92.94 99 ASN A C 1
ATOM 760 O O . ASN A 1 99 ? -4.982 5.526 17.169 1.00 92.94 99 ASN A O 1
ATOM 764 N N . PHE A 1 100 ? -6.187 7.266 16.397 1.00 93.19 100 PHE A N 1
ATOM 765 C CA . PHE A 1 100 ? -5.279 7.643 15.315 1.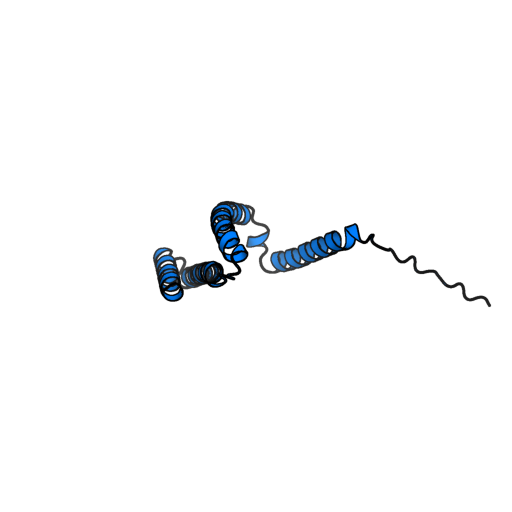00 93.19 100 PHE A CA 1
ATOM 766 C C . PHE A 1 100 ? -3.850 7.930 15.788 1.00 93.19 100 PHE A C 1
ATOM 768 O O . PHE A 1 100 ? -2.897 7.463 15.169 1.00 93.19 100 PHE A O 1
ATOM 775 N N . TRP A 1 101 ? -3.682 8.676 16.884 1.00 95.50 101 TRP A N 1
ATOM 776 C CA . TRP A 1 101 ? -2.360 9.120 17.338 1.00 95.50 101 TRP A CA 1
ATOM 777 C C . TRP A 1 101 ? -1.481 7.956 17.779 1.00 95.50 101 TRP A C 1
ATOM 779 O O . TRP A 1 101 ? -0.286 7.938 17.487 1.00 95.50 101 TRP A O 1
ATOM 789 N N . LEU A 1 102 ? -2.081 6.962 18.437 1.00 92.88 102 LEU A N 1
ATOM 790 C CA . LEU A 1 102 ? -1.348 5.783 18.878 1.00 92.88 102 LEU A CA 1
ATOM 791 C C . LEU A 1 102 ? -0.953 4.895 17.692 1.00 92.88 102 LEU A C 1
ATOM 793 O O . LEU A 1 102 ? 0.189 4.445 17.618 1.00 92.88 102 LEU A O 1
ATOM 797 N N . ALA A 1 103 ? -1.861 4.709 16.729 1.00 94.88 103 ALA A N 1
ATOM 798 C CA . ALA A 1 103 ? -1.573 3.976 15.498 1.00 94.88 103 ALA A CA 1
ATOM 799 C C . ALA A 1 103 ? -0.486 4.656 14.655 1.00 94.88 103 ALA A C 1
ATOM 801 O O . ALA A 1 103 ? 0.423 3.989 14.157 1.00 94.88 103 ALA A O 1
ATOM 802 N N . PHE A 1 104 ? -0.541 5.987 14.547 1.00 95.00 104 PHE A N 1
ATOM 803 C CA . PHE A 1 104 ? 0.483 6.786 13.885 1.00 95.00 104 PHE A CA 1
ATOM 804 C C . PHE A 1 104 ? 1.846 6.589 14.554 1.00 95.00 104 PHE A C 1
ATOM 806 O O . PHE A 1 104 ? 2.805 6.218 13.878 1.00 95.00 104 PHE A O 1
ATOM 813 N N . LEU A 1 105 ? 1.923 6.736 15.880 1.00 96.69 105 LEU A N 1
ATOM 814 C CA . LEU A 1 105 ? 3.175 6.588 16.619 1.00 96.69 105 LEU A CA 1
ATOM 815 C C . LEU A 1 105 ? 3.759 5.172 16.494 1.00 96.69 105 LEU A C 1
ATOM 817 O O . LEU A 1 105 ? 4.952 5.027 16.240 1.00 96.69 105 LEU A O 1
ATOM 821 N N . ALA A 1 106 ? 2.927 4.133 16.599 1.00 95.38 106 ALA A N 1
ATOM 822 C CA . ALA A 1 106 ? 3.357 2.743 16.435 1.00 95.38 106 ALA A CA 1
ATOM 823 C C . ALA A 1 106 ? 3.915 2.466 15.028 1.00 95.38 106 ALA A C 1
ATOM 825 O O . ALA A 1 106 ? 4.967 1.838 14.877 1.00 95.38 106 ALA A O 1
ATOM 826 N N . SER A 1 107 ? 3.240 2.971 13.991 1.00 95.94 107 SER A N 1
ATOM 827 C CA . SER A 1 107 ? 3.708 2.838 12.609 1.00 95.94 107 SER A CA 1
ATOM 828 C C . SER A 1 107 ? 5.011 3.602 12.355 1.00 95.94 107 SER A C 1
ATOM 830 O O . SER A 1 107 ? 5.904 3.076 11.696 1.00 95.94 107 SER A O 1
ATOM 832 N N . LEU A 1 108 ? 5.166 4.792 12.947 1.00 95.31 108 LEU A N 1
ATOM 833 C CA . LEU A 1 108 ? 6.369 5.613 12.825 1.00 95.31 108 LEU A CA 1
ATOM 834 C C . LEU A 1 108 ? 7.570 4.948 13.506 1.00 95.31 108 LEU A C 1
ATOM 836 O O . LEU A 1 108 ? 8.631 4.841 12.898 1.00 95.31 108 LEU A O 1
ATOM 840 N N . ILE A 1 109 ? 7.390 4.441 14.731 1.00 96.62 109 ILE A N 1
ATOM 841 C CA . ILE A 1 109 ? 8.433 3.703 15.459 1.00 96.62 109 ILE A CA 1
ATOM 842 C C . ILE A 1 109 ? 8.865 2.470 14.665 1.00 96.62 109 ILE A C 1
ATOM 844 O O . ILE A 1 109 ? 10.060 2.220 14.545 1.00 96.62 109 ILE A O 1
ATOM 848 N N . THR A 1 110 ? 7.917 1.731 14.082 1.00 95.69 110 THR A N 1
ATOM 849 C CA . THR A 1 110 ? 8.238 0.563 13.246 1.00 95.69 110 THR A CA 1
ATOM 850 C C . THR A 1 110 ? 9.053 0.968 12.019 1.00 95.69 110 THR A C 1
ATOM 852 O O . THR A 1 110 ? 10.048 0.324 11.706 1.00 95.69 110 THR A O 1
ATOM 855 N N . GLY A 1 111 ? 8.668 2.053 11.343 1.00 94.19 111 GLY A N 1
ATOM 856 C CA . GLY A 1 111 ? 9.385 2.545 10.167 1.00 94.19 111 GLY A CA 1
ATOM 857 C C . GLY A 1 111 ? 10.814 2.966 10.491 1.00 94.19 111 GLY A C 1
ATOM 858 O O . GLY A 1 111 ? 11.739 2.567 9.792 1.00 94.19 111 GLY A O 1
ATOM 859 N N . VAL A 1 112 ? 10.998 3.710 11.585 1.00 94.75 112 VAL A N 1
ATOM 860 C CA . VAL A 1 112 ? 12.327 4.114 12.061 1.00 94.75 112 VAL A CA 1
ATOM 861 C C . VAL A 1 112 ? 13.150 2.895 12.469 1.00 94.75 112 VAL A C 1
ATOM 863 O O . VAL A 1 112 ? 14.303 2.800 12.081 1.00 94.75 112 VAL A O 1
ATOM 866 N N . ALA A 1 113 ? 12.571 1.944 13.203 1.00 94.69 113 ALA A N 1
ATOM 867 C CA . ALA A 1 113 ? 13.286 0.755 13.660 1.00 94.69 113 ALA A CA 1
ATOM 868 C C . ALA A 1 113 ? 13.737 -0.160 12.510 1.00 94.69 113 ALA A C 1
ATOM 870 O O . ALA A 1 113 ? 14.795 -0.769 12.607 1.00 94.69 113 ALA A O 1
ATOM 871 N N . CYS A 1 114 ? 12.947 -0.272 11.438 1.00 92.56 114 CYS A N 1
ATOM 872 C CA . CYS A 1 114 ? 13.304 -1.088 10.277 1.00 92.56 114 CYS A CA 1
ATOM 873 C C . CYS A 1 114 ? 14.195 -0.362 9.259 1.00 92.56 114 CYS A C 1
ATOM 875 O O . CYS A 1 114 ? 14.811 -1.030 8.435 1.00 92.56 114 CYS A O 1
ATOM 877 N N . GLY A 1 115 ? 14.213 0.973 9.270 1.00 85.69 115 GLY A N 1
ATOM 878 C CA . GLY A 1 115 ? 15.009 1.791 8.352 1.00 85.69 115 GLY A CA 1
ATOM 879 C C . GLY A 1 115 ? 16.354 2.269 8.908 1.00 85.69 115 GLY A C 1
ATOM 880 O O . GLY A 1 115 ? 17.088 2.922 8.167 1.00 85.69 115 GLY A O 1
ATOM 881 N N . LEU A 1 116 ? 16.642 2.008 10.190 1.00 83.06 116 LEU A N 1
ATOM 882 C CA . LEU A 1 116 ? 17.919 2.323 10.842 1.00 83.06 116 LEU A CA 1
ATOM 883 C C . LEU A 1 116 ? 19.006 1.288 10.520 1.00 83.06 116 LEU A C 1
ATOM 885 O O . LEU A 1 116 ? 18.659 0.094 10.376 1.00 83.06 116 LEU A O 1
#

Secondary structure (DSSP, 8-state):
--------------TTTHHHHHHHHHHHHHHHHHHHH-HHHHT-HHHHHHHHHHHHHHHHHHHHHHHHHHTT----HHHHHHHHHHHHHHHHHHHTTT-HHHHHHHHHHHHHHHH-

Foldseek 3Di:
DDDDPPPPPPPDDPPVCVVVCVVVVVVVVVLVVCCVVCVVQSVDPVNVVVCVVCVVVVVVVVVVQVVCVVVVHNPPLVVVLVVVLVVQLVVQCVVPVNPNVRSNVRSVVSSVVSVD